Protein AF-A0A357CGZ4-F1 (afdb_monomer_lite)

Radius of gyration: 13.33 Å; chains: 1; bounding box: 34×30×32 Å

Structure (mmCIF, N/CA/C/O backbone):
data_AF-A0A357CGZ4-F1
#
_entry.id   AF-A0A357CGZ4-F1
#
loop_
_atom_site.group_PDB
_atom_site.id
_atom_site.type_symbol
_atom_site.label_atom_id
_atom_site.label_alt_id
_atom_site.label_comp_id
_atom_site.label_asym_id
_atom_site.label_entity_id
_atom_site.label_seq_id
_atom_site.pdbx_PDB_ins_code
_atom_site.Cartn_x
_atom_site.Cartn_y
_atom_site.Cartn_z
_atom_site.occupancy
_atom_site.B_iso_or_equiv
_atom_site.auth_seq_id
_atom_site.auth_comp_id
_atom_site.auth_asym_id
_atom_site.auth_atom_id
_atom_site.pdbx_PDB_model_num
ATOM 1 N N . MET A 1 1 ? -12.659 -1.380 11.540 1.00 92.19 1 MET A N 1
ATOM 2 C CA . MET A 1 1 ? -11.593 -2.265 11.007 1.00 92.19 1 MET A CA 1
ATOM 3 C C . MET A 1 1 ? -10.442 -1.399 10.529 1.00 92.19 1 MET A C 1
ATOM 5 O O . MET A 1 1 ? -10.686 -0.231 10.252 1.00 92.19 1 MET A O 1
ATOM 9 N N . ARG A 1 2 ? -9.227 -1.946 10.458 1.00 97.00 2 ARG A N 1
ATOM 10 C CA . ARG A 1 2 ? -8.032 -1.222 10.010 1.00 97.00 2 ARG A CA 1
ATOM 11 C C . ARG A 1 2 ? -7.502 -1.815 8.715 1.00 97.00 2 ARG A C 1
ATOM 13 O O . ARG A 1 2 ? -7.406 -3.038 8.613 1.00 97.00 2 ARG A O 1
ATOM 20 N N . PHE A 1 3 ? -7.131 -0.963 7.770 1.00 97.88 3 PHE A N 1
ATOM 21 C CA . PHE A 1 3 ? -6.521 -1.358 6.506 1.00 97.88 3 PHE A CA 1
ATOM 22 C C . PHE A 1 3 ? -5.208 -0.620 6.278 1.00 97.88 3 PHE A C 1
ATOM 24 O O . PHE A 1 3 ? -5.091 0.564 6.593 1.00 97.88 3 PHE A O 1
ATOM 31 N N . VAL A 1 4 ? -4.246 -1.312 5.676 1.00 97.75 4 VAL A N 1
ATOM 32 C CA . VAL A 1 4 ? -3.076 -0.687 5.056 1.00 97.75 4 VAL A CA 1
ATOM 33 C C . VAL A 1 4 ? -3.097 -0.993 3.566 1.00 97.75 4 VAL A C 1
ATOM 35 O O . VAL A 1 4 ? -3.241 -2.152 3.185 1.00 97.75 4 VAL A O 1
ATOM 38 N N . LEU A 1 5 ? -2.993 0.033 2.723 1.00 98.25 5 LEU A N 1
ATOM 39 C CA . LEU A 1 5 ? -3.045 -0.116 1.270 1.00 98.25 5 LEU A CA 1
ATOM 40 C C . LEU A 1 5 ? -1.736 0.368 0.657 1.00 98.25 5 LEU A C 1
ATOM 42 O O . LEU A 1 5 ? -1.286 1.482 0.933 1.00 98.25 5 LEU A O 1
ATOM 46 N N . VAL A 1 6 ? -1.139 -0.473 -0.186 1.00 97.81 6 VAL A N 1
ATOM 47 C CA . VAL A 1 6 ? 0.155 -0.213 -0.827 1.00 97.81 6 VAL A CA 1
ATOM 48 C C . VAL A 1 6 ? 0.001 -0.345 -2.336 1.00 97.81 6 VAL A C 1
ATOM 50 O O . VAL A 1 6 ? -0.414 -1.390 -2.849 1.00 97.81 6 VAL A O 1
ATOM 53 N N . HIS A 1 7 ? 0.310 0.731 -3.057 1.00 97.75 7 HIS A N 1
ATOM 54 C CA . HIS A 1 7 ? 0.151 0.783 -4.508 1.00 97.75 7 HIS A CA 1
ATOM 55 C C . HIS A 1 7 ? 1.313 0.103 -5.250 1.00 97.75 7 HIS A C 1
ATOM 57 O O . HIS A 1 7 ? 2.369 -0.191 -4.695 1.00 97.75 7 HIS A O 1
ATOM 63 N N . GLY A 1 8 ? 1.105 -0.132 -6.546 1.00 96.06 8 GLY A N 1
ATOM 64 C CA . GLY A 1 8 ? 2.108 -0.693 -7.448 1.00 96.06 8 GLY A CA 1
ATOM 65 C C . GLY A 1 8 ? 3.002 0.369 -8.094 1.00 96.06 8 GLY A C 1
ATOM 66 O O . GLY A 1 8 ? 2.793 1.573 -7.938 1.00 96.06 8 GLY A O 1
ATOM 67 N N . TRP A 1 9 ? 3.984 -0.089 -8.870 1.00 94.38 9 TRP A N 1
ATOM 68 C CA . TRP A 1 9 ? 4.848 0.778 -9.676 1.00 94.38 9 TRP A CA 1
ATOM 69 C C . TRP A 1 9 ? 4.057 1.627 -10.678 1.00 94.38 9 TRP A C 1
ATOM 71 O O . TRP A 1 9 ? 3.112 1.135 -11.289 1.00 94.38 9 TRP A O 1
ATOM 81 N N . GLY A 1 10 ? 4.466 2.887 -10.860 1.00 92.94 10 GLY A N 1
ATOM 82 C CA . GLY A 1 10 ? 3.819 3.826 -11.787 1.00 92.94 10 GLY A CA 1
ATOM 83 C C . GLY A 1 10 ? 2.564 4.509 -11.238 1.00 92.94 10 GLY A C 1
ATOM 84 O O . GLY A 1 10 ? 1.873 5.193 -11.985 1.00 92.94 10 GLY A O 1
ATOM 85 N N . PHE A 1 11 ? 2.284 4.350 -9.945 1.00 95.75 11 PHE A N 1
ATOM 86 C CA . PHE A 1 11 ? 1.158 4.976 -9.258 1.00 95.75 11 PHE A CA 1
ATOM 87 C C . PHE A 1 11 ? 1.624 5.750 -8.021 1.00 95.75 11 PHE A C 1
ATOM 89 O O . PHE A 1 11 ? 2.773 5.625 -7.600 1.00 95.75 11 PHE A O 1
ATOM 96 N N . HIS A 1 12 ? 0.701 6.507 -7.437 1.00 96.19 12 HIS A N 1
ATOM 97 C CA . HIS A 1 12 ? 0.761 7.023 -6.070 1.00 96.19 12 HIS A CA 1
ATOM 98 C C . HIS A 1 12 ? -0.439 6.494 -5.272 1.00 96.19 12 HIS A C 1
ATOM 100 O O . HIS A 1 12 ? -1.391 5.962 -5.856 1.00 96.19 12 HIS A O 1
ATOM 106 N N . ALA A 1 13 ? -0.475 6.710 -3.960 1.00 96.94 13 ALA A N 1
ATOM 107 C CA . ALA A 1 13 ? -1.521 6.182 -3.077 1.00 96.94 13 ALA A CA 1
ATOM 108 C C . ALA A 1 13 ? -2.974 6.575 -3.446 1.00 96.94 13 ALA A C 1
ATOM 110 O O . ALA A 1 13 ? -3.918 5.869 -3.096 1.00 96.94 13 ALA A O 1
ATOM 111 N N . GLY A 1 14 ? -3.166 7.653 -4.213 1.00 96.62 14 GLY A N 1
ATOM 112 C CA . GLY A 1 14 ? -4.481 8.105 -4.690 1.00 96.62 14 GLY A CA 1
ATOM 113 C C . GLY A 1 14 ? -5.258 7.109 -5.564 1.00 96.62 14 GLY A C 1
ATOM 114 O O . GLY A 1 14 ? -6.457 7.293 -5.737 1.00 96.62 14 GLY A O 1
ATOM 115 N N . ILE A 1 15 ? -4.640 6.029 -6.062 1.00 96.88 15 ILE A N 1
ATOM 116 C CA . ILE A 1 15 ? -5.367 4.978 -6.806 1.00 96.88 15 ILE A CA 1
ATOM 117 C C . ILE A 1 15 ? -6.461 4.290 -5.985 1.00 96.88 15 ILE A C 1
ATOM 119 O O . ILE A 1 15 ? -7.343 3.651 -6.548 1.00 96.88 15 ILE A O 1
ATOM 123 N N . PHE A 1 16 ? -6.385 4.388 -4.658 1.00 96.81 16 PHE A N 1
ATOM 124 C CA . PHE A 1 16 ? -7.326 3.742 -3.755 1.00 96.81 16 PHE A CA 1
ATOM 125 C C . PHE A 1 16 ? -8.486 4.648 -3.338 1.00 96.81 16 PHE A C 1
ATOM 127 O O . PHE A 1 16 ? -9.287 4.215 -2.519 1.00 96.81 16 PHE A O 1
ATOM 134 N N . VAL A 1 17 ? -8.596 5.883 -3.846 1.00 94.12 17 VAL A N 1
ATOM 135 C CA . VAL A 1 17 ? -9.578 6.850 -3.320 1.00 94.12 17 VAL A CA 1
ATOM 136 C C . VAL A 1 17 ? -11.015 6.325 -3.420 1.00 94.12 17 VAL A C 1
ATOM 138 O O . VAL A 1 17 ? -11.727 6.308 -2.418 1.00 94.12 17 VAL A O 1
ATOM 141 N N . ASP A 1 18 ? -11.394 5.784 -4.580 1.00 94.00 18 ASP A N 1
ATOM 142 C CA . ASP A 1 18 ? -12.731 5.224 -4.796 1.00 94.00 18 ASP A CA 1
ATOM 143 C C . ASP A 1 18 ? -12.909 3.915 -4.018 1.00 94.00 18 ASP A C 1
ATOM 145 O O . ASP A 1 18 ? -13.953 3.669 -3.422 1.00 94.00 18 ASP A O 1
ATOM 149 N N . PHE A 1 19 ? -11.852 3.100 -3.941 1.00 93.62 19 PHE A N 1
ATOM 150 C CA . PHE A 1 19 ? -11.850 1.855 -3.173 1.00 93.62 19 PHE A CA 1
ATOM 151 C C . PHE A 1 19 ? -12.111 2.096 -1.678 1.00 93.62 19 PHE A C 1
ATOM 153 O O . PHE A 1 19 ? -12.889 1.371 -1.063 1.00 93.62 19 PHE A O 1
ATOM 160 N N . ILE A 1 20 ? -11.506 3.135 -1.098 1.00 95.50 20 ILE A N 1
ATOM 161 C CA . ILE A 1 20 ? -11.694 3.515 0.308 1.00 95.50 20 ILE A CA 1
ATOM 162 C C . ILE A 1 20 ? -13.148 3.900 0.589 1.00 95.50 20 ILE A C 1
ATOM 164 O O . ILE A 1 20 ? -13.662 3.571 1.659 1.00 95.50 20 ILE A O 1
ATOM 168 N N . GLY A 1 21 ? -13.826 4.530 -0.376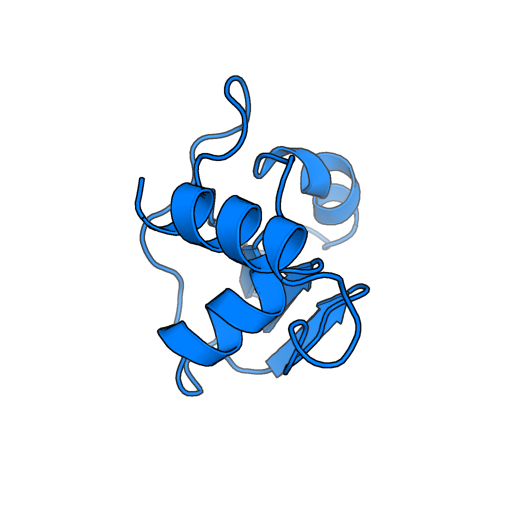 1.00 94.62 21 GLY A N 1
ATOM 169 C CA . GLY A 1 21 ? -15.250 4.861 -0.279 1.00 94.62 21 GLY A CA 1
ATOM 170 C C . GLY A 1 21 ? -16.155 3.648 -0.032 1.00 94.62 21 GLY A C 1
ATOM 171 O O . GLY A 1 21 ? -17.246 3.808 0.507 1.00 94.62 21 GLY A O 1
ATOM 172 N N . HIS A 1 22 ? -15.688 2.437 -0.354 1.00 94.88 22 HIS A N 1
ATOM 173 C CA . HIS A 1 22 ? -16.408 1.179 -0.145 1.00 94.88 22 HIS A CA 1
ATOM 174 C C . HIS A 1 22 ? -16.035 0.437 1.152 1.00 94.88 22 HIS A C 1
ATOM 176 O O . HIS A 1 22 ? -16.520 -0.670 1.373 1.00 94.88 22 HIS A O 1
ATOM 182 N N . LEU A 1 23 ? -15.174 0.999 2.009 1.00 93.88 23 LEU A N 1
ATOM 183 C CA . LEU A 1 23 ? -14.717 0.345 3.247 1.00 93.88 23 LEU A CA 1
ATOM 184 C C . LEU A 1 23 ? -15.514 0.752 4.502 1.00 93.88 23 LEU A C 1
ATOM 186 O O . LEU A 1 23 ? -15.008 0.595 5.613 1.00 93.88 23 LEU A O 1
ATOM 190 N N . ASP A 1 24 ? -16.732 1.279 4.347 1.00 89.38 24 ASP A N 1
ATOM 191 C CA . ASP A 1 24 ? -17.697 1.553 5.428 1.00 89.38 24 ASP A CA 1
ATOM 192 C C . ASP A 1 24 ? -17.104 2.263 6.665 1.00 89.38 24 ASP A C 1
ATOM 194 O O . ASP A 1 24 ? -17.297 1.854 7.812 1.00 89.38 24 ASP A O 1
ATOM 198 N N . GLY A 1 25 ? -16.336 3.337 6.445 1.00 89.00 25 GLY A N 1
ATOM 199 C CA . GLY A 1 25 ? -15.750 4.137 7.529 1.00 89.00 25 GLY A CA 1
ATOM 200 C C . GLY A 1 25 ? -14.594 3.460 8.277 1.00 89.00 25 GLY A C 1
ATOM 201 O O . GLY A 1 25 ? -14.256 3.868 9.389 1.00 89.00 25 GLY A O 1
ATOM 202 N N . ALA A 1 26 ? -13.983 2.423 7.700 1.00 95.69 26 ALA A N 1
ATOM 203 C CA . ALA A 1 26 ? -12.776 1.820 8.247 1.00 95.69 26 ALA A CA 1
ATOM 204 C C . ALA A 1 26 ? -11.612 2.821 8.350 1.00 95.69 26 ALA A C 1
ATOM 206 O O . ALA A 1 26 ? -11.478 3.753 7.559 1.00 95.69 26 ALA A O 1
ATOM 207 N N . GLU A 1 27 ? -10.723 2.579 9.312 1.00 97.00 27 GLU A N 1
ATOM 208 C CA . GLU A 1 27 ? -9.479 3.329 9.436 1.00 97.00 27 GLU A CA 1
ATOM 209 C C . GLU A 1 27 ? -8.503 2.846 8.359 1.00 97.00 27 GLU A C 1
ATOM 211 O O . GLU A 1 27 ? -8.200 1.651 8.261 1.00 97.00 27 GLU A O 1
ATOM 216 N N . VAL A 1 28 ? -8.019 3.779 7.543 1.00 97.62 28 VAL A N 1
ATOM 217 C CA . VAL A 1 28 ? -7.189 3.484 6.379 1.00 97.62 28 VAL A CA 1
ATOM 218 C C . VAL A 1 28 ? -5.838 4.175 6.499 1.00 97.62 28 VAL A C 1
ATOM 220 O O . VAL A 1 28 ? -5.751 5.396 6.593 1.00 97.62 28 VAL A O 1
ATOM 223 N N . THR A 1 29 ? -4.776 3.377 6.425 1.00 97.69 29 THR A N 1
ATOM 224 C CA . THR A 1 29 ? -3.405 3.845 6.232 1.00 97.69 29 THR A CA 1
ATOM 225 C C . THR A 1 29 ? -2.993 3.644 4.777 1.00 97.69 29 THR A C 1
ATOM 227 O O . THR A 1 29 ? -3.035 2.533 4.251 1.00 97.69 29 THR A O 1
ATOM 230 N N . LEU A 1 30 ? -2.567 4.720 4.124 1.00 98.00 30 LEU A N 1
ATOM 231 C CA . LEU A 1 30 ? -1.995 4.675 2.784 1.00 98.00 30 LEU A CA 1
ATOM 232 C C . LEU A 1 30 ? -0.473 4.645 2.880 1.00 98.00 30 LEU A C 1
ATOM 234 O O . LEU A 1 30 ? 0.109 5.528 3.507 1.00 98.00 30 LEU A O 1
ATOM 238 N N . ILE A 1 31 ? 0.171 3.678 2.234 1.00 97.25 31 ILE A N 1
ATOM 239 C CA . ILE A 1 31 ? 1.619 3.709 2.010 1.00 97.25 31 ILE A CA 1
ATOM 240 C C . ILE A 1 31 ? 1.859 4.191 0.586 1.00 97.25 31 ILE A C 1
ATOM 242 O O . ILE A 1 31 ? 1.353 3.604 -0.374 1.00 97.25 31 ILE A O 1
ATOM 246 N N . ASP A 1 32 ? 2.642 5.259 0.468 1.00 96.50 32 ASP A N 1
ATOM 247 C CA . ASP A 1 32 ? 3.085 5.795 -0.812 1.00 96.50 32 ASP A CA 1
ATOM 248 C C . ASP A 1 32 ? 4.559 5.441 -1.027 1.00 96.50 32 ASP A C 1
ATOM 250 O O . ASP A 1 32 ? 5.406 5.724 -0.182 1.00 96.50 32 ASP A O 1
ATOM 254 N N . LEU A 1 33 ? 4.851 4.783 -2.146 1.00 94.81 33 LEU A N 1
ATOM 255 C CA . LEU A 1 33 ? 6.190 4.339 -2.536 1.00 94.81 33 LEU A CA 1
ATOM 256 C C . LEU A 1 33 ? 6.930 5.388 -3.386 1.00 94.81 33 LEU A C 1
ATOM 258 O O . LEU A 1 33 ? 7.995 5.091 -3.919 1.00 94.81 33 LEU A O 1
ATOM 262 N N . GLY A 1 34 ? 6.366 6.588 -3.570 1.00 93.56 34 GLY A N 1
ATOM 263 C CA . GLY A 1 34 ? 7.065 7.721 -4.181 1.00 93.56 34 GLY A CA 1
ATOM 264 C C . GLY A 1 34 ? 7.314 7.626 -5.690 1.00 93.56 34 GLY A C 1
ATOM 265 O O . GLY A 1 34 ? 8.153 8.356 -6.218 1.00 93.56 34 GLY A O 1
ATOM 266 N N . PHE A 1 35 ? 6.617 6.746 -6.421 1.00 92.44 35 PHE A N 1
ATOM 267 C CA . PHE A 1 35 ? 6.856 6.587 -7.864 1.00 92.44 35 PHE A CA 1
ATOM 268 C C . PHE A 1 35 ? 6.321 7.750 -8.710 1.00 92.44 35 PHE A C 1
ATOM 270 O O . PHE A 1 35 ? 6.893 8.042 -9.762 1.00 92.44 35 PHE A O 1
ATOM 277 N N . VAL A 1 36 ? 5.220 8.381 -8.289 1.00 92.69 36 VAL A N 1
ATOM 278 C CA . VAL A 1 36 ? 4.540 9.465 -9.016 1.00 92.69 36 VAL A CA 1
ATOM 279 C C . VAL A 1 36 ? 4.164 10.578 -8.036 1.00 92.69 36 VAL A C 1
ATOM 281 O O . VAL A 1 36 ? 3.672 10.308 -6.947 1.00 92.69 36 VAL A O 1
ATOM 284 N N . ALA A 1 37 ? 4.387 11.838 -8.413 1.00 92.31 37 ALA A N 1
ATOM 285 C CA . ALA A 1 37 ? 4.036 12.996 -7.588 1.00 92.31 37 ALA A CA 1
ATOM 286 C C . ALA A 1 37 ? 2.536 13.349 -7.673 1.00 92.31 37 ALA A C 1
ATOM 288 O O . ALA A 1 37 ? 1.860 12.976 -8.627 1.00 92.31 37 ALA A O 1
ATOM 289 N N . GLY A 1 38 ? 2.033 14.129 -6.709 1.00 91.00 38 GLY A N 1
ATOM 290 C CA . GLY A 1 38 ? 0.680 14.711 -6.754 1.00 91.00 38 GLY A CA 1
ATOM 291 C C . GLY A 1 38 ? -0.424 13.905 -6.057 1.00 91.00 38 GLY A C 1
ATOM 292 O O . GLY A 1 38 ? -1.581 14.308 -6.109 1.00 91.00 38 GLY A O 1
ATOM 293 N N . GLY A 1 39 ? -0.077 12.800 -5.387 1.00 91.06 39 GLY A N 1
ATOM 294 C CA . GLY A 1 39 ? -1.008 11.985 -4.603 1.00 91.06 39 GLY A CA 1
ATOM 295 C C . GLY A 1 39 ? -1.143 12.404 -3.130 1.00 91.06 39 GLY A C 1
ATOM 296 O O . GLY A 1 39 ? -0.404 13.270 -2.651 1.00 91.06 39 GLY A O 1
ATOM 297 N N . PRO A 1 40 ? -2.073 11.773 -2.384 1.00 93.56 40 PRO A N 1
ATOM 298 C CA . PRO A 1 40 ? -2.159 11.926 -0.936 1.00 93.56 40 PRO A CA 1
ATOM 299 C C . PRO A 1 40 ? -0.853 11.488 -0.268 1.00 93.56 40 PRO A C 1
ATOM 301 O O . PRO A 1 40 ? -0.189 10.553 -0.714 1.00 93.56 40 PRO A O 1
ATOM 304 N N . LYS A 1 41 ? -0.497 12.161 0.828 1.00 92.69 41 LYS A N 1
ATOM 305 C CA . LYS A 1 41 ? 0.724 11.860 1.577 1.00 92.69 41 LYS A CA 1
ATOM 306 C C . LYS A 1 41 ? 0.637 10.458 2.186 1.00 92.69 41 LYS A C 1
ATOM 308 O O . LYS A 1 41 ? -0.255 10.191 2.988 1.00 92.69 41 LYS A O 1
ATOM 313 N N . GLY A 1 42 ? 1.587 9.596 1.831 1.00 94.56 42 GLY A N 1
ATOM 314 C CA . GLY A 1 42 ? 1.739 8.283 2.448 1.00 94.56 42 GLY A CA 1
ATOM 315 C C . GLY A 1 42 ? 2.230 8.367 3.894 1.00 94.56 42 GLY A C 1
ATOM 316 O O . GLY A 1 42 ? 2.972 9.279 4.271 1.00 94.56 42 GLY A O 1
ATOM 317 N N . ALA A 1 43 ? 1.821 7.394 4.700 1.00 96.38 43 ALA A N 1
ATOM 318 C CA . ALA A 1 43 ? 2.379 7.133 6.017 1.00 96.38 43 ALA A CA 1
ATOM 319 C C . ALA A 1 43 ? 3.666 6.298 5.911 1.00 96.38 43 ALA A C 1
ATOM 321 O O . ALA A 1 43 ? 3.898 5.594 4.929 1.00 96.38 43 ALA A O 1
ATOM 322 N N . SER A 1 44 ? 4.495 6.362 6.951 1.00 91.31 44 SER A N 1
ATOM 323 C CA . SER A 1 44 ? 5.734 5.584 7.062 1.00 91.31 44 SER A CA 1
ATOM 324 C C . SER A 1 44 ? 5.563 4.249 7.794 1.00 91.31 44 SER A C 1
ATOM 326 O O . SER A 1 44 ? 6.470 3.423 7.762 1.00 91.31 44 SER A O 1
ATOM 328 N N . ASP A 1 45 ? 4.441 4.051 8.489 1.00 93.62 45 ASP A N 1
ATOM 329 C CA . ASP A 1 45 ? 4.131 2.846 9.266 1.00 93.62 45 ASP A CA 1
ATOM 330 C C . ASP A 1 45 ? 2.610 2.615 9.320 1.00 93.62 45 ASP A C 1
ATOM 332 O O . ASP A 1 45 ? 1.836 3.506 8.964 1.00 93.62 45 ASP A O 1
ATOM 336 N N . TRP A 1 46 ? 2.185 1.429 9.764 1.00 95.56 46 TRP A N 1
ATOM 337 C CA . TRP A 1 46 ? 0.776 1.038 9.883 1.00 95.56 46 TRP A CA 1
ATOM 338 C C . TRP A 1 46 ? 0.502 0.143 11.107 1.00 95.56 46 TRP A C 1
ATOM 340 O O . TRP A 1 46 ? 1.403 -0.541 11.598 1.00 95.56 46 TRP A O 1
ATOM 350 N N . PRO A 1 47 ? -0.742 0.071 11.608 1.00 94.31 47 PRO A N 1
ATOM 351 C CA . PRO A 1 47 ? -1.098 -0.793 12.740 1.00 94.31 47 PRO A CA 1
ATOM 352 C C . PRO A 1 47 ? -0.867 -2.290 12.468 1.00 94.31 47 PRO A C 1
ATOM 354 O O . PRO A 1 47 ? -1.182 -2.791 11.391 1.00 94.31 47 PRO A O 1
ATOM 357 N N . SER A 1 48 ? -0.357 -3.036 13.454 1.00 91.31 48 SER A N 1
ATOM 358 C CA . SER A 1 48 ? 0.018 -4.453 13.287 1.00 91.31 48 SER A CA 1
ATOM 359 C C . SER A 1 48 ? -1.148 -5.417 13.054 1.00 91.31 48 SER A C 1
ATOM 361 O O . SER A 1 48 ? -0.935 -6.519 12.553 1.00 91.31 48 SER A O 1
ATOM 363 N N . ASP A 1 49 ? -2.372 -5.009 13.373 1.00 92.94 49 ASP A N 1
ATOM 364 C CA . ASP A 1 49 ? -3.598 -5.788 13.191 1.00 92.94 49 ASP A CA 1
ATOM 365 C C . ASP A 1 49 ? -4.414 -5.362 11.957 1.00 92.94 49 ASP A C 1
ATOM 367 O O . ASP A 1 49 ? -5.550 -5.812 11.779 1.00 92.94 49 ASP A O 1
ATOM 371 N N . ALA A 1 50 ? -3.855 -4.508 11.094 1.00 97.06 50 ALA A N 1
ATOM 372 C CA . ALA A 1 50 ? -4.508 -4.098 9.858 1.00 97.06 50 ALA A CA 1
ATOM 373 C C . ALA A 1 50 ? -4.653 -5.268 8.869 1.00 97.06 50 ALA A C 1
ATOM 375 O O . ALA A 1 50 ? -3.825 -6.181 8.827 1.00 97.06 50 ALA A O 1
ATOM 376 N N . ILE A 1 51 ? -5.693 -5.225 8.037 1.00 97.38 51 ILE A N 1
ATOM 377 C CA . ILE A 1 51 ? -5.778 -6.024 6.811 1.00 97.38 51 ILE A CA 1
ATOM 378 C C . ILE A 1 51 ? -4.916 -5.321 5.759 1.00 97.38 51 ILE A C 1
ATOM 380 O O . ILE A 1 51 ? -5.188 -4.178 5.385 1.00 97.38 51 ILE A O 1
ATOM 384 N N . ALA A 1 52 ? -3.862 -5.988 5.302 1.00 97.94 52 ALA A N 1
ATOM 385 C CA . ALA A 1 52 ? -2.942 -5.444 4.318 1.00 97.94 52 ALA A CA 1
ATOM 386 C C . ALA A 1 52 ? -3.427 -5.729 2.895 1.00 97.94 52 ALA A C 1
ATOM 38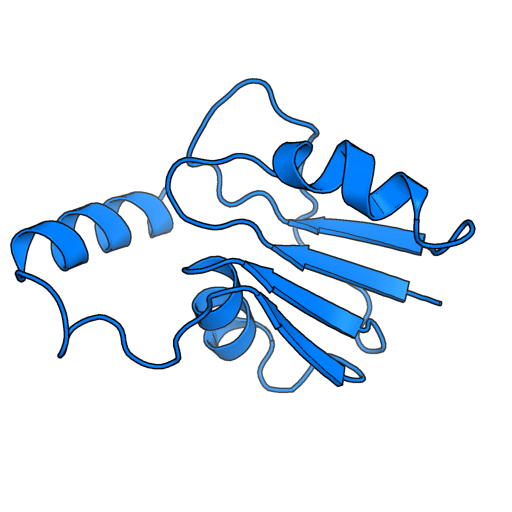8 O O . ALA A 1 52 ? -3.723 -6.872 2.557 1.00 97.94 52 ALA A O 1
ATOM 389 N N . ILE A 1 53 ? -3.487 -4.698 2.056 1.00 98.06 53 ILE A N 1
ATOM 390 C CA . ILE A 1 53 ? -3.915 -4.779 0.658 1.00 98.06 53 ILE A CA 1
ATOM 391 C C . ILE A 1 53 ? -2.772 -4.282 -0.221 1.00 98.06 53 ILE A C 1
ATOM 393 O O . ILE A 1 53 ? -2.401 -3.108 -0.187 1.00 98.06 53 ILE A O 1
ATOM 397 N N . GLY A 1 54 ? -2.205 -5.186 -1.014 1.00 97.94 54 GLY A N 1
ATOM 398 C CA . GLY A 1 54 ? -1.113 -4.877 -1.930 1.00 97.94 54 GLY A CA 1
ATOM 399 C C . GLY A 1 54 ? -1.557 -4.983 -3.378 1.00 97.94 54 GLY A C 1
ATOM 400 O O . GLY A 1 54 ? -1.976 -6.057 -3.812 1.00 97.94 54 GLY A O 1
ATOM 401 N N . HIS A 1 55 ? -1.415 -3.897 -4.139 1.00 98.25 55 HIS A N 1
ATOM 402 C CA . HIS A 1 55 ? -1.582 -3.931 -5.590 1.00 98.25 55 HIS A CA 1
ATOM 403 C C . HIS A 1 55 ? -0.234 -4.154 -6.284 1.00 98.25 55 HIS A C 1
ATOM 405 O O . HIS A 1 55 ? 0.698 -3.374 -6.075 1.00 98.25 55 HIS A O 1
ATOM 411 N N . SER A 1 56 ? -0.137 -5.161 -7.160 1.00 95.81 56 SER A N 1
ATOM 412 C CA . SER A 1 56 ? 1.061 -5.403 -7.980 1.00 95.81 56 SER A CA 1
ATOM 413 C C . SER A 1 56 ? 2.342 -5.439 -7.116 1.00 95.81 56 SER A C 1
ATOM 415 O O . SER A 1 56 ? 2.423 -6.222 -6.169 1.00 95.81 56 SER A O 1
ATOM 417 N N . LEU A 1 57 ? 3.320 -4.562 -7.381 1.00 95.12 57 LEU A N 1
ATOM 418 C CA . LEU A 1 57 ? 4.553 -4.419 -6.594 1.00 95.12 57 LEU A CA 1
ATOM 419 C C . LEU A 1 57 ? 4.313 -4.137 -5.097 1.00 95.12 57 LEU A C 1
ATOM 421 O O . LEU A 1 57 ? 5.125 -4.545 -4.266 1.00 95.12 57 LEU A O 1
ATOM 425 N N . GLY A 1 58 ? 3.206 -3.483 -4.741 1.00 96.19 58 GLY A N 1
ATOM 426 C CA . GLY A 1 58 ? 2.845 -3.199 -3.352 1.00 96.19 58 GLY A CA 1
ATOM 427 C C . GLY A 1 58 ? 2.642 -4.465 -2.516 1.00 96.19 58 GLY A C 1
ATOM 428 O O . GLY A 1 58 ? 2.971 -4.469 -1.331 1.00 96.19 58 GLY A O 1
ATOM 429 N N . LEU A 1 59 ? 2.194 -5.572 -3.129 1.00 96.62 59 LEU A N 1
ATOM 430 C CA . LEU A 1 59 ? 2.122 -6.869 -2.447 1.00 96.62 59 LEU A CA 1
ATOM 431 C C . LEU A 1 59 ? 3.514 -7.378 -2.073 1.00 96.62 59 LEU A C 1
ATOM 433 O O . LEU A 1 59 ? 3.747 -7.754 -0.927 1.00 96.62 59 LEU A O 1
ATOM 437 N N . LEU A 1 60 ? 4.439 -7.383 -3.035 1.00 93.81 60 LEU A N 1
ATOM 438 C CA . LEU A 1 60 ? 5.804 -7.849 -2.802 1.00 93.81 60 LEU A CA 1
ATOM 439 C C . LEU A 1 60 ? 6.485 -7.016 -1.706 1.00 93.81 60 LEU A C 1
ATOM 441 O O . LEU A 1 60 ? 7.166 -7.561 -0.838 1.00 93.81 60 LEU A O 1
ATOM 445 N N . TRP A 1 61 ? 6.242 -5.703 -1.703 1.00 94.38 61 TRP A N 1
ATOM 446 C CA . TRP A 1 61 ? 6.723 -4.806 -0.655 1.00 94.38 61 TRP A CA 1
ATOM 447 C C . TRP A 1 61 ? 6.152 -5.165 0.726 1.00 94.38 61 TRP A C 1
ATOM 449 O O . TRP A 1 61 ? 6.909 -5.246 1.694 1.00 94.38 61 TRP A O 1
ATOM 459 N N . LEU A 1 6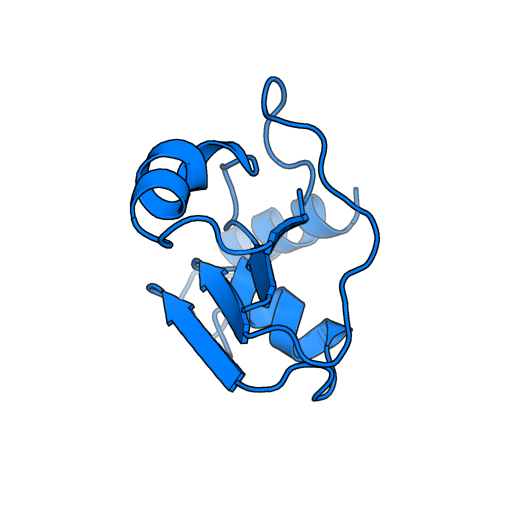2 ? 4.848 -5.455 0.826 1.00 95.50 62 LEU A N 1
ATOM 460 C CA . LEU A 1 62 ? 4.206 -5.904 2.070 1.00 95.50 62 LEU A CA 1
ATOM 461 C C . LEU A 1 62 ? 4.762 -7.242 2.569 1.00 95.50 62 LEU A C 1
ATOM 463 O O . LEU A 1 62 ? 4.983 -7.392 3.768 1.00 95.50 62 LEU A O 1
ATOM 467 N N . LEU A 1 63 ? 5.024 -8.199 1.677 1.00 94.06 63 LEU A N 1
ATOM 468 C CA . LEU A 1 63 ? 5.644 -9.477 2.043 1.00 94.06 63 LEU A CA 1
ATOM 469 C C . LEU A 1 63 ? 7.057 -9.268 2.607 1.00 94.06 63 LEU A C 1
ATOM 471 O O . LEU A 1 63 ? 7.415 -9.872 3.618 1.00 94.06 63 LEU A O 1
ATOM 475 N N . GLN A 1 64 ? 7.836 -8.365 2.003 1.00 92.19 64 GLN A N 1
ATOM 476 C CA . GLN A 1 64 ? 9.204 -8.072 2.429 1.00 92.19 64 GLN A CA 1
ATOM 477 C C . GLN A 1 64 ? 9.271 -7.275 3.745 1.00 92.19 64 GLN A C 1
ATOM 479 O O . GLN A 1 64 ? 10.120 -7.558 4.592 1.00 92.19 64 GLN A O 1
ATOM 484 N N . ARG A 1 65 ? 8.418 -6.255 3.906 1.00 90.88 65 ARG A N 1
ATOM 485 C CA . ARG A 1 65 ? 8.454 -5.315 5.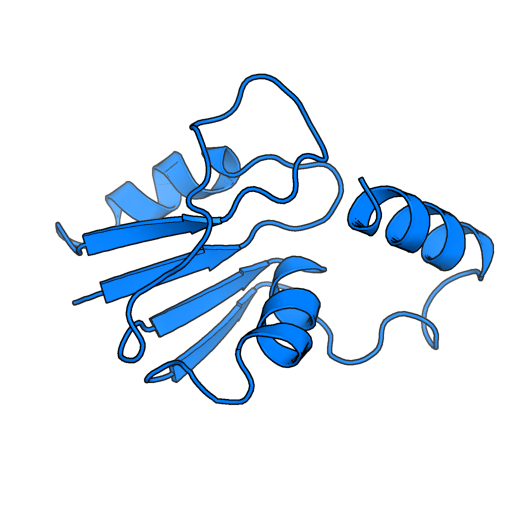045 1.00 90.88 65 ARG A CA 1
ATOM 486 C C . ARG A 1 65 ? 7.561 -5.733 6.201 1.00 90.88 65 ARG A C 1
ATOM 488 O O . ARG A 1 65 ? 7.908 -5.489 7.350 1.00 90.88 65 ARG A O 1
ATOM 495 N N . GLY A 1 66 ? 6.415 -6.329 5.894 1.00 85.44 66 GLY A N 1
ATOM 496 C CA . GLY A 1 66 ? 5.420 -6.707 6.883 1.00 85.44 66 GLY A CA 1
ATOM 497 C C . GLY A 1 66 ? 5.869 -7.882 7.736 1.00 85.44 66 GLY A C 1
ATOM 498 O O . GLY A 1 66 ? 5.612 -7.862 8.928 1.00 85.44 66 GLY A O 1
ATOM 499 N N . GLN A 1 67 ? 6.540 -8.894 7.169 1.00 82.94 67 GLN A N 1
ATOM 500 C CA . GLN A 1 67 ? 7.009 -10.076 7.921 1.00 82.94 67 GLN A CA 1
ATOM 501 C C . GLN A 1 67 ? 5.918 -10.709 8.822 1.00 82.94 67 GLN A C 1
ATOM 503 O O . GLN A 1 67 ? 6.202 -11.204 9.907 1.00 82.94 67 GLN A O 1
ATOM 508 N N . GLY A 1 68 ? 4.648 -10.659 8.395 1.00 76.94 68 GLY A N 1
ATOM 509 C CA . GLY A 1 68 ? 3.494 -11.123 9.183 1.00 76.94 68 GLY A CA 1
ATOM 510 C C . GLY A 1 68 ? 2.824 -10.064 10.074 1.00 76.94 68 GLY A C 1
ATOM 511 O O . GLY A 1 68 ? 1.887 -10.389 10.797 1.00 76.94 68 GLY A O 1
ATOM 512 N N . ARG A 1 69 ? 3.247 -8.795 10.014 1.00 88.69 69 ARG A N 1
ATOM 513 C CA . ARG A 1 69 ? 2.639 -7.633 10.693 1.00 88.69 69 ARG A CA 1
ATOM 514 C C . ARG A 1 69 ? 1.346 -7.175 9.995 1.00 88.69 69 ARG A C 1
ATOM 516 O O . ARG A 1 69 ? 1.254 -6.058 9.480 1.00 88.69 69 ARG A O 1
ATOM 523 N N . PHE A 1 70 ? 0.369 -8.070 9.934 1.00 94.75 70 PHE A N 1
ATOM 524 C CA . PHE A 1 70 ? -1.004 -7.799 9.514 1.00 94.75 70 PHE A CA 1
ATOM 525 C C . PHE A 1 70 ? -1.923 -8.936 9.973 1.00 94.75 70 PHE A C 1
ATOM 527 O O . PHE A 1 70 ? -1.502 -10.084 10.112 1.00 94.75 70 PHE A O 1
ATOM 534 N N . ARG A 1 71 ? -3.210 -8.636 10.163 1.00 95.88 71 ARG A N 1
ATOM 535 C CA . ARG A 1 71 ? -4.235 -9.640 10.499 1.00 95.88 71 ARG A CA 1
ATOM 536 C C . ARG A 1 71 ? -4.560 -10.561 9.321 1.00 95.88 71 ARG A C 1
ATOM 538 O O . ARG A 1 71 ? -4.905 -11.721 9.521 1.00 95.88 71 ARG A O 1
ATOM 545 N N . ALA A 1 72 ? -4.512 -10.018 8.110 1.00 96.38 72 ALA A N 1
ATOM 546 C CA . ALA A 1 72 ? -4.756 -10.723 6.859 1.00 96.38 72 ALA A CA 1
ATOM 547 C C . ALA A 1 72 ? -4.053 -9.988 5.711 1.00 96.38 72 ALA A C 1
ATOM 549 O O . ALA A 1 72 ? -3.774 -8.794 5.827 1.00 96.38 72 ALA A O 1
ATOM 550 N N . LEU A 1 73 ? -3.804 -10.693 4.607 1.00 96.75 73 LEU A N 1
ATOM 551 C CA . LEU A 1 73 ? -3.199 -10.148 3.394 1.00 96.75 73 LEU A CA 1
ATOM 552 C C . LEU A 1 73 ? -4.129 -10.368 2.199 1.00 96.75 73 LEU A C 1
ATOM 554 O O . LEU A 1 73 ? -4.603 -11.480 1.977 1.00 96.75 73 LEU A O 1
ATOM 558 N N . VAL A 1 74 ? -4.349 -9.317 1.415 1.00 97.44 74 VAL A N 1
ATOM 559 C CA . VAL A 1 74 ? -5.124 -9.333 0.175 1.00 97.44 74 VAL A CA 1
ATOM 560 C C . VAL A 1 74 ? -4.210 -8.921 -0.974 1.00 97.44 74 VAL A C 1
ATOM 562 O O . VAL A 1 74 ? -3.643 -7.827 -0.984 1.00 97.44 74 VAL A O 1
ATOM 565 N N . SER A 1 75 ? -4.075 -9.815 -1.951 1.00 97.75 75 SER A N 1
ATOM 566 C CA . SER A 1 75 ? -3.383 -9.547 -3.211 1.00 97.75 75 SER A CA 1
ATOM 567 C C . SER A 1 75 ? -4.366 -9.009 -4.242 1.00 97.75 75 SER A C 1
ATOM 569 O O . SER A 1 75 ? -5.364 -9.662 -4.542 1.00 97.75 75 SER A O 1
ATOM 571 N N . VAL A 1 76 ? -4.059 -7.852 -4.826 1.00 97.38 76 VAL A N 1
ATOM 572 C CA . VAL A 1 76 ? -4.764 -7.325 -5.999 1.00 97.38 76 VAL A CA 1
ATOM 573 C C . VAL A 1 76 ? -3.785 -7.331 -7.164 1.00 97.38 76 VAL A C 1
ATOM 575 O O . VAL A 1 76 ? -2.884 -6.495 -7.222 1.00 97.38 76 VAL A O 1
ATOM 578 N N . GLN A 1 77 ? -3.920 -8.299 -8.077 1.00 95.31 77 GLN A N 1
ATOM 579 C CA . GLN A 1 77 ? -3.001 -8.474 -9.218 1.00 95.31 77 GLN A CA 1
ATOM 580 C C . GLN A 1 77 ? -1.513 -8.481 -8.798 1.00 95.31 77 GLN A C 1
ATOM 582 O O . GLN A 1 77 ? -0.644 -7.972 -9.508 1.00 95.31 77 GLN A O 1
ATOM 587 N N . GLY A 1 78 ? -1.230 -8.979 -7.592 1.00 94.81 78 GLY A N 1
ATOM 588 C CA . GLY A 1 78 ? 0.110 -9.037 -7.029 1.00 94.81 78 GLY A CA 1
ATOM 589 C C . GLY A 1 78 ? 0.874 -10.291 -7.441 1.00 94.81 78 GLY A C 1
ATOM 590 O O . GLY A 1 78 ? 0.339 -11.200 -8.071 1.00 94.81 78 GLY A O 1
ATOM 591 N N . PHE A 1 79 ? 2.143 -10.328 -7.056 1.00 92.00 79 PHE A N 1
ATOM 592 C CA . PHE A 1 79 ? 3.059 -11.440 -7.281 1.00 92.00 79 PHE A CA 1
ATOM 593 C C . PHE A 1 79 ? 4.034 -11.546 -6.104 1.00 92.00 79 PHE A C 1
ATOM 595 O O . PHE A 1 79 ? 4.358 -10.546 -5.460 1.00 92.00 79 PHE A O 1
ATOM 602 N N . ASP A 1 80 ? 4.527 -12.750 -5.850 1.00 90.12 80 ASP A N 1
ATOM 603 C CA . ASP A 1 80 ? 5.619 -13.048 -4.918 1.00 90.12 80 ASP A CA 1
ATOM 604 C C . ASP A 1 80 ? 6.983 -13.108 -5.633 1.00 90.12 80 ASP A C 1
ATOM 606 O O . ASP A 1 80 ? 8.015 -12.800 -5.039 1.00 90.12 80 ASP A O 1
ATOM 610 N N . CYS A 1 81 ? 6.992 -13.413 -6.935 1.00 87.94 81 CYS A N 1
ATOM 611 C CA . CYS A 1 81 ? 8.178 -13.383 -7.784 1.00 87.94 81 CYS A CA 1
ATOM 612 C C . CYS A 1 81 ? 7.853 -12.866 -9.196 1.00 87.94 81 CYS A C 1
ATOM 614 O O . CYS A 1 81 ? 7.186 -13.523 -9.988 1.00 87.94 81 CYS A O 1
ATOM 616 N N . PHE A 1 82 ? 8.351 -11.674 -9.542 1.00 83.50 82 PHE A N 1
ATOM 617 C CA . PHE A 1 82 ? 8.124 -11.081 -10.870 1.00 83.50 82 PHE A CA 1
ATOM 618 C C . PHE A 1 82 ? 9.207 -11.445 -11.888 1.00 83.50 82 PHE A C 1
ATOM 620 O O . PHE A 1 82 ? 8.954 -11.508 -13.089 1.00 83.50 82 PHE A O 1
ATOM 627 N N . CYS A 1 83 ? 10.442 -11.653 -11.424 1.00 83.38 83 CYS A N 1
ATOM 628 C CA . CYS A 1 83 ? 11.618 -11.706 -12.290 1.00 83.38 83 CYS A CA 1
ATOM 629 C C . CYS A 1 83 ? 11.665 -12.928 -13.214 1.00 83.38 83 CYS A C 1
ATOM 631 O O . CYS A 1 83 ? 12.302 -12.850 -14.259 1.00 83.38 83 CYS A O 1
ATOM 633 N N . CYS A 1 84 ? 10.975 -14.020 -12.880 1.00 80.69 84 CYS A N 1
ATOM 634 C CA . CYS A 1 84 ? 10.865 -15.196 -13.746 1.00 80.69 84 CYS A CA 1
ATOM 635 C C . CYS A 1 84 ? 9.890 -15.010 -14.920 1.00 80.69 84 CYS A C 1
ATOM 637 O O . CYS A 1 84 ? 9.868 -15.844 -15.822 1.00 80.69 84 CYS A O 1
ATOM 639 N N . HIS A 1 85 ? 9.107 -13.927 -14.938 1.00 79.75 85 HIS A N 1
ATOM 640 C CA . HIS A 1 85 ? 8.028 -13.720 -15.909 1.00 79.75 85 HIS A CA 1
ATOM 641 C C . HIS A 1 85 ? 8.206 -12.478 -16.790 1.00 79.75 85 HIS A C 1
ATOM 643 O O . HIS A 1 85 ? 7.372 -12.219 -17.655 1.00 79.75 85 HIS A O 1
ATOM 649 N N . VAL A 1 86 ? 9.282 -11.706 -16.604 1.00 84.69 86 VAL A N 1
ATOM 650 C CA . VAL A 1 86 ? 9.535 -10.484 -17.381 1.00 84.69 86 VAL A CA 1
ATOM 651 C C . VAL A 1 86 ? 10.998 -10.321 -17.772 1.00 84.69 86 VAL A C 1
ATOM 653 O O . VAL A 1 86 ? 11.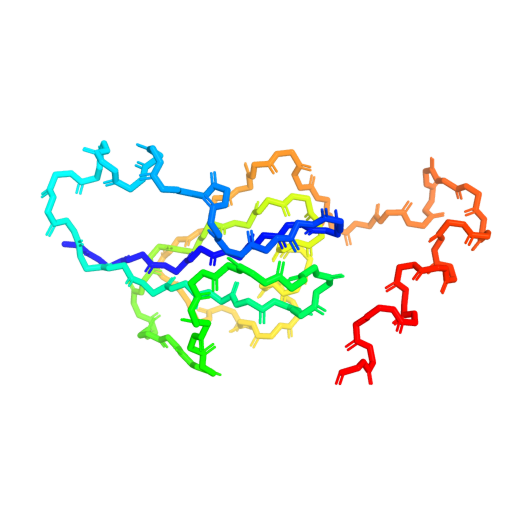903 -10.864 -17.147 1.00 84.69 86 VAL A O 1
ATOM 656 N N . ALA A 1 87 ? 11.239 -9.493 -18.791 1.00 89.56 87 ALA A N 1
ATOM 657 C CA . ALA A 1 87 ? 12.588 -9.136 -19.207 1.00 89.56 87 ALA A CA 1
ATOM 658 C C . ALA A 1 87 ? 13.392 -8.496 -18.048 1.00 89.56 87 ALA A C 1
ATOM 660 O O . ALA A 1 87 ? 12.860 -7.624 -17.348 1.00 89.56 87 ALA A O 1
ATOM 661 N N . PRO A 1 88 ? 14.692 -8.821 -17.888 1.00 89.12 88 PRO A N 1
ATOM 662 C CA . PRO A 1 88 ? 15.544 -8.256 -16.834 1.00 89.12 88 PRO A CA 1
ATOM 663 C C . PRO A 1 88 ? 15.565 -6.721 -16.788 1.00 89.12 88 PRO A C 1
ATOM 665 O O . PRO A 1 88 ? 15.657 -6.127 -15.714 1.00 89.12 88 PRO A O 1
ATOM 668 N N . SER A 1 89 ? 15.413 -6.059 -17.939 1.00 89.38 89 SER A N 1
ATOM 669 C CA . SER A 1 89 ? 15.333 -4.596 -18.035 1.00 89.38 89 SER A CA 1
ATOM 670 C C . SER A 1 89 ? 14.147 -4.007 -17.261 1.00 89.38 89 SER A C 1
ATOM 672 O O . SER A 1 89 ? 14.280 -2.942 -16.653 1.00 89.38 89 SER A O 1
ATOM 674 N N . ARG A 1 90 ? 13.004 -4.708 -17.222 1.00 85.06 90 ARG A N 1
ATOM 675 C CA . ARG A 1 90 ? 11.822 -4.313 -16.440 1.00 85.06 90 ARG A CA 1
ATOM 676 C C . ARG A 1 90 ? 12.085 -4.452 -14.943 1.00 85.06 90 ARG A C 1
ATOM 678 O O . ARG A 1 90 ? 11.778 -3.534 -14.189 1.00 85.06 90 ARG A O 1
ATOM 685 N N . VAL A 1 91 ? 12.723 -5.546 -14.525 1.00 86.62 91 VAL A N 1
ATOM 686 C CA . VAL A 1 91 ? 13.117 -5.766 -13.121 1.00 86.62 91 VAL A CA 1
ATOM 687 C C . VAL A 1 91 ? 14.086 -4.679 -12.650 1.00 86.62 91 VAL A C 1
ATOM 689 O O . VAL A 1 91 ? 13.915 -4.121 -11.567 1.00 86.62 91 VAL A O 1
ATOM 692 N N . ALA A 1 92 ? 15.070 -4.324 -13.479 1.00 87.06 92 ALA A N 1
ATOM 693 C CA . ALA A 1 92 ? 16.030 -3.268 -13.168 1.00 87.06 92 ALA A CA 1
ATOM 694 C C . ALA A 1 92 ? 15.365 -1.887 -13.027 1.00 87.06 92 ALA A C 1
ATOM 696 O O . ALA A 1 92 ? 15.736 -1.112 -12.147 1.00 87.06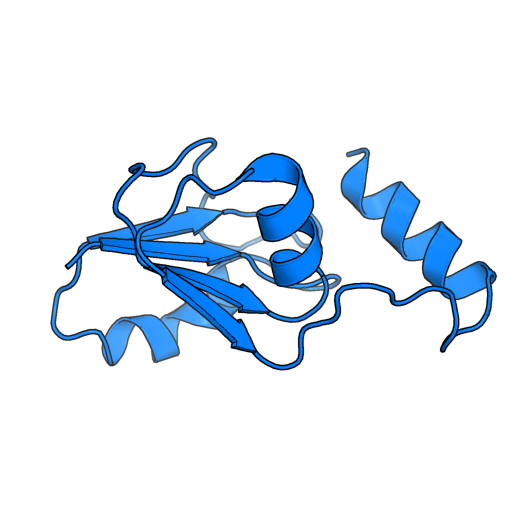 92 ALA A O 1
ATOM 697 N N . ALA A 1 93 ? 14.377 -1.576 -13.872 1.00 85.31 93 ALA A N 1
ATOM 698 C CA . ALA A 1 93 ? 13.608 -0.337 -13.761 1.00 85.31 93 ALA A CA 1
ATOM 699 C C . ALA A 1 93 ? 12.782 -0.274 -12.466 1.00 85.31 93 ALA A C 1
ATOM 701 O O . ALA A 1 93 ? 12.782 0.764 -11.808 1.00 85.31 93 ALA A O 1
ATOM 702 N N . LEU A 1 94 ? 12.145 -1.385 -12.077 1.00 83.25 94 LEU A N 1
ATOM 703 C CA . LEU A 1 94 ? 11.382 -1.489 -10.829 1.00 83.25 94 LEU A CA 1
ATOM 704 C C . LEU A 1 94 ? 12.268 -1.280 -9.594 1.00 83.25 94 LEU A C 1
ATOM 706 O O . LEU A 1 94 ? 11.921 -0.481 -8.727 1.00 83.25 94 LEU A O 1
ATOM 710 N N . ARG A 1 95 ? 13.434 -1.941 -9.533 1.00 84.75 95 ARG A N 1
ATOM 711 C CA . ARG A 1 95 ? 14.374 -1.815 -8.400 1.00 84.75 95 ARG A CA 1
ATOM 712 C C . ARG A 1 95 ? 14.822 -0.375 -8.161 1.00 84.75 95 ARG A C 1
ATOM 714 O O . ARG A 1 95 ? 14.702 0.107 -7.043 1.00 84.75 95 ARG A O 1
ATOM 721 N N . ARG A 1 96 ? 15.226 0.342 -9.216 1.00 84.12 96 ARG A N 1
ATOM 722 C CA . ARG A 1 96 ? 15.626 1.760 -9.112 1.00 84.12 96 ARG A CA 1
ATOM 723 C C . ARG A 1 96 ? 14.517 2.674 -8.592 1.00 84.12 96 ARG A C 1
ATOM 725 O O . ARG A 1 96 ? 14.811 3.766 -8.123 1.00 84.12 96 ARG A O 1
ATOM 732 N N . GLY A 1 97 ? 13.253 2.283 -8.752 1.00 78.62 97 GLY A N 1
ATOM 733 C CA . GLY A 1 97 ? 12.130 3.025 -8.191 1.00 78.62 97 GLY A CA 1
ATOM 734 C C . GLY A 1 97 ? 12.010 2.846 -6.679 1.00 78.62 97 GLY A C 1
ATOM 735 O O . GLY A 1 97 ? 11.656 3.797 -6.003 1.00 78.62 97 GLY A O 1
ATOM 736 N N . LEU A 1 98 ? 12.290 1.645 -6.165 1.00 78.62 98 LEU A N 1
ATOM 737 C CA . LEU A 1 98 ? 12.149 1.295 -4.744 1.00 78.62 98 LEU A CA 1
ATOM 738 C C . LEU A 1 98 ? 13.281 1.825 -3.853 1.00 78.62 98 LEU A C 1
ATOM 740 O O . LEU A 1 98 ? 13.140 1.834 -2.636 1.00 78.62 98 LEU A O 1
ATOM 744 N N . GLU A 1 99 ? 14.417 2.181 -4.447 1.00 79.25 99 GLU A N 1
ATOM 745 C CA . GLU A 1 99 ? 15.603 2.698 -3.748 1.00 79.25 99 GLU A CA 1
ATOM 746 C C . GLU A 1 99 ? 15.562 4.221 -3.523 1.00 79.25 99 GLU A C 1
ATOM 748 O O . GLU A 1 99 ? 16.502 4.772 -2.953 1.00 79.25 99 GLU A O 1
ATOM 753 N N . ARG A 1 100 ? 14.514 4.901 -4.000 1.00 62.16 100 ARG A N 1
ATOM 754 C CA . ARG A 1 100 ? 14.302 6.345 -3.825 1.00 62.16 100 ARG A CA 1
ATOM 755 C C . ARG A 1 100 ? 13.587 6.639 -2.515 1.00 62.16 100 ARG A C 1
ATOM 757 O O . ARG A 1 100 ? 13.895 7.706 -1.944 1.00 62.16 100 ARG A O 1
#

pLDDT: mean 92.21, std 6.12, range [62.16, 98.25]

Sequence (100 aa):
MRFVLVHGWGFHAGIFVDFIGHLDGAEVTLIDLGFVAGGPKGASDWPSDAIAIGHSLGLLWLLQRGQGRFRALVSVQGFDCFCCHVAPSRVAALRRGLER

Foldseek 3Di:
DEEEEEEDAPDFQQVCVVVVVPVVPHHYAYAGQPRDPDDDDHDPDGQQAHEYEAEAVRLCVCVVPNVNSYVHYHYDPYDVDDPVPDDVVVVVVRVVSNVD

Secondary structure (DSSP, 8-state):
-EEEEE--TT--GGGGHHHHHTSTT-EEEEE--SSSSSSPPPPS---TTSEEEEETHHHHHHHHHHTT-SSEEEEES--S--TTSS-HHHHHHHHHHHT-